Protein AF-A0A968BLX6-F1 (afdb_monomer_lite)

Radius of gyration: 15.63 Å; chains: 1; bounding box: 38×36×38 Å

Structure (mmCIF, N/CA/C/O backbone):
data_AF-A0A968BLX6-F1
#
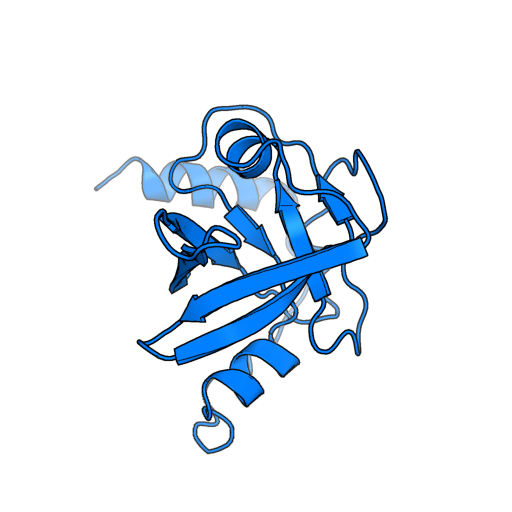_entry.id   AF-A0A968BLX6-F1
#
loop_
_atom_site.group_PDB
_atom_site.id
_atom_site.type_symbol
_atom_site.label_atom_id
_atom_site.label_alt_id
_atom_site.label_comp_id
_atom_site.label_asym_id
_atom_site.label_entity_id
_atom_site.label_seq_id
_atom_site.pdbx_PDB_ins_code
_atom_site.Cartn_x
_atom_site.Cartn_y
_atom_site.Cartn_z
_atom_site.occupancy
_atom_site.B_iso_or_equiv
_atom_site.auth_seq_id
_atom_site.auth_comp_id
_atom_site.auth_asym_id
_atom_site.auth_atom_id
_atom_site.pdbx_PDB_model_num
ATOM 1 N N . MET A 1 1 ? 1.598 4.675 -12.336 1.00 53.00 1 MET A N 1
ATOM 2 C CA . MET A 1 1 ? 1.407 5.016 -10.915 1.00 53.00 1 MET A CA 1
ATOM 3 C C . MET A 1 1 ? -0.050 5.382 -10.766 1.00 53.00 1 MET A C 1
ATOM 5 O O . MET A 1 1 ? -0.490 6.276 -11.479 1.00 53.00 1 MET A O 1
ATOM 9 N N . SER A 1 2 ? -0.779 4.655 -9.927 1.00 63.75 2 SER A N 1
ATOM 10 C CA . SER A 1 2 ? -2.177 4.963 -9.615 1.00 63.75 2 SER A CA 1
ATOM 11 C C . SER A 1 2 ? -2.251 5.436 -8.170 1.00 63.75 2 SER A C 1
ATOM 13 O O . SER A 1 2 ? -1.518 4.924 -7.322 1.00 63.75 2 SER A O 1
ATOM 15 N N . VAL A 1 3 ? -3.091 6.430 -7.907 1.00 74.31 3 VAL A N 1
ATOM 16 C CA . VAL A 1 3 ? -3.343 6.935 -6.556 1.00 74.31 3 VAL A CA 1
ATOM 17 C C . VAL A 1 3 ? -4.516 6.156 -5.969 1.00 74.31 3 VAL A C 1
ATOM 19 O O . VAL A 1 3 ? -5.488 5.893 -6.674 1.00 74.31 3 VAL A O 1
ATOM 22 N N . ALA A 1 4 ? -4.403 5.762 -4.707 1.00 83.25 4 ALA A N 1
ATOM 23 C CA . ALA A 1 4 ? -5.430 5.031 -3.976 1.00 83.25 4 ALA A CA 1
ATOM 24 C C . ALA A 1 4 ? -5.494 5.508 -2.525 1.00 83.25 4 ALA A C 1
ATOM 26 O O . ALA A 1 4 ? -4.623 6.252 -2.074 1.00 83.25 4 ALA A O 1
ATOM 27 N N . GLU A 1 5 ? -6.507 5.063 -1.791 1.00 88.31 5 GLU A N 1
ATOM 28 C CA . GLU A 1 5 ? -6.700 5.429 -0.389 1.00 88.31 5 GLU A CA 1
ATOM 29 C C . GLU A 1 5 ? -6.742 4.181 0.486 1.00 88.31 5 GLU A C 1
ATOM 31 O O . GLU A 1 5 ? -7.531 3.271 0.248 1.00 88.31 5 GLU A O 1
ATOM 36 N N . VAL A 1 6 ? -5.881 4.135 1.500 1.00 87.12 6 VAL A N 1
ATOM 37 C CA . VAL A 1 6 ? -5.892 3.108 2.544 1.00 87.12 6 VAL A CA 1
ATOM 38 C C . VAL A 1 6 ? -6.835 3.567 3.651 1.00 87.12 6 VAL A C 1
ATOM 40 O O . VAL A 1 6 ? -6.555 4.566 4.315 1.00 87.12 6 VAL A O 1
ATOM 43 N N . LEU A 1 7 ? -7.939 2.850 3.848 1.00 88.62 7 LEU A N 1
ATOM 44 C CA . LEU A 1 7 ? -8.970 3.196 4.831 1.00 88.62 7 LEU A CA 1
ATOM 45 C C . LEU A 1 7 ? -8.607 2.665 6.224 1.00 88.62 7 LEU A C 1
ATOM 47 O O . LEU A 1 7 ? -8.007 1.591 6.341 1.00 88.62 7 LEU A O 1
ATOM 51 N N . SER A 1 8 ? -8.956 3.401 7.283 1.00 88.12 8 SER A N 1
ATOM 52 C CA . SER A 1 8 ? -8.963 2.862 8.651 1.00 88.12 8 SER A CA 1
ATOM 53 C C . SER A 1 8 ? -10.040 1.793 8.824 1.00 88.12 8 SER A C 1
ATOM 55 O O . SER A 1 8 ? -10.986 1.725 8.040 1.00 88.12 8 SER A O 1
ATOM 57 N N . ASP A 1 9 ? -9.912 0.965 9.860 1.00 83.44 9 ASP A N 1
ATOM 58 C CA . ASP A 1 9 ? -10.837 -0.147 10.128 1.00 83.44 9 ASP A CA 1
ATOM 59 C C . ASP A 1 9 ? -12.290 0.324 10.297 1.00 83.44 9 ASP A C 1
ATOM 61 O O . ASP A 1 9 ? -13.228 -0.320 9.831 1.00 83.44 9 ASP A O 1
ATOM 65 N N . ASP A 1 10 ? -12.474 1.487 10.924 1.00 85.56 10 ASP A N 1
ATOM 66 C CA . ASP A 1 10 ? -13.765 2.160 11.101 1.00 85.56 10 ASP A CA 1
ATOM 67 C C . ASP A 1 10 ? -14.181 3.023 9.894 1.00 85.56 10 ASP A C 1
ATOM 69 O O . ASP A 1 10 ? -15.254 3.628 9.905 1.00 85.56 10 ASP A O 1
ATOM 73 N N . LYS A 1 11 ? -13.327 3.100 8.865 1.00 84.62 11 LYS A N 1
ATOM 74 C CA . LYS A 1 11 ? -13.467 3.929 7.660 1.00 84.62 11 LYS A CA 1
ATOM 75 C C . LYS A 1 11 ? -13.664 5.426 7.930 1.00 84.62 11 LYS A C 1
ATOM 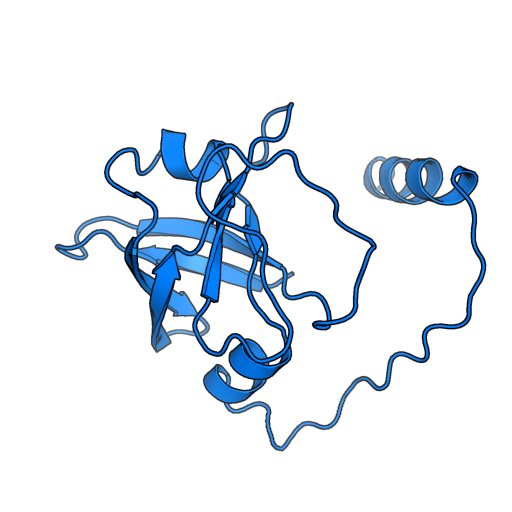77 O O . LYS A 1 11 ? -14.115 6.152 7.046 1.00 84.62 11 LYS A O 1
ATOM 82 N N . SER A 1 12 ? -13.331 5.905 9.129 1.00 87.00 12 SER A N 1
ATOM 83 C CA . SER A 1 12 ? -13.437 7.326 9.478 1.00 87.00 12 SER A CA 1
ATOM 84 C C . SER A 1 12 ? -12.281 8.157 8.916 1.00 87.00 12 SER A C 1
ATOM 86 O O . SER A 1 12 ? -12.410 9.373 8.760 1.00 87.00 12 SER A O 1
ATOM 88 N N . THR A 1 13 ? -11.162 7.506 8.585 1.00 87.50 13 THR A N 1
ATOM 89 C CA . THR A 1 13 ? -9.962 8.143 8.040 1.00 87.50 13 THR A CA 1
ATOM 90 C C . THR A 1 13 ? -9.411 7.377 6.839 1.00 87.50 13 THR A C 1
ATOM 92 O O . THR A 1 13 ? -9.641 6.178 6.670 1.00 87.50 13 THR A O 1
ATOM 95 N N . ALA A 1 14 ? -8.671 8.092 5.992 1.00 89.06 14 ALA A N 1
ATOM 96 C CA . ALA A 1 14 ? -8.040 7.548 4.802 1.00 89.06 14 ALA A CA 1
ATOM 97 C C . ALA A 1 14 ? -6.644 8.152 4.614 1.00 89.06 14 ALA A C 1
ATOM 99 O O . ALA A 1 14 ? -6.447 9.353 4.803 1.00 89.06 14 ALA A O 1
ATOM 100 N N . VAL A 1 15 ? -5.681 7.321 4.213 1.00 90.56 15 VAL A N 1
ATOM 101 C CA . VAL A 1 15 ? -4.332 7.757 3.835 1.00 90.56 15 VAL A CA 1
ATOM 102 C C . VAL A 1 15 ? -4.154 7.560 2.340 1.00 90.56 15 VAL A C 1
ATOM 104 O O . VAL A 1 15 ? -4.252 6.441 1.835 1.00 90.56 15 VAL A O 1
ATOM 107 N N . GLN A 1 16 ? -3.863 8.645 1.627 1.00 90.38 16 GLN A N 1
ATOM 108 C CA . GLN A 1 16 ? -3.544 8.574 0.208 1.00 90.38 16 GLN A CA 1
ATOM 109 C C . GLN A 1 16 ? -2.202 7.860 0.004 1.00 90.38 16 GLN A C 1
ATOM 111 O O . GLN A 1 16 ? -1.204 8.204 0.635 1.00 90.38 16 GLN A O 1
ATOM 116 N N . VAL A 1 17 ? -2.168 6.894 -0.909 1.00 86.44 17 VAL A N 1
ATOM 117 C CA . VAL A 1 17 ? -0.984 6.107 -1.263 1.00 86.44 17 VAL A CA 1
ATOM 118 C C . VAL A 1 17 ? -0.797 6.040 -2.776 1.00 86.44 17 VAL A C 1
ATOM 120 O O . VAL A 1 17 ? -1.751 6.123 -3.552 1.00 86.44 17 VAL A O 1
ATOM 123 N N . ALA A 1 18 ? 0.446 5.850 -3.209 1.00 85.94 18 ALA A N 1
ATOM 124 C CA . ALA A 1 18 ? 0.771 5.495 -4.584 1.00 85.94 18 ALA A CA 1
ATOM 125 C C . ALA A 1 18 ? 0.938 3.974 -4.708 1.00 85.94 18 ALA A C 1
ATOM 127 O O . ALA A 1 18 ? 1.809 3.384 -4.064 1.00 85.94 18 ALA A O 1
ATOM 128 N N . ILE A 1 19 ? 0.138 3.344 -5.571 1.00 83.81 19 ILE A N 1
ATOM 129 C CA . ILE A 1 19 ? 0.242 1.911 -5.862 1.00 83.81 19 ILE A CA 1
ATOM 130 C C . ILE A 1 19 ? 1.233 1.684 -7.002 1.00 83.81 19 ILE A C 1
ATOM 132 O O . ILE A 1 19 ? 1.092 2.224 -8.110 1.00 83.81 19 ILE A O 1
ATOM 136 N N . TYR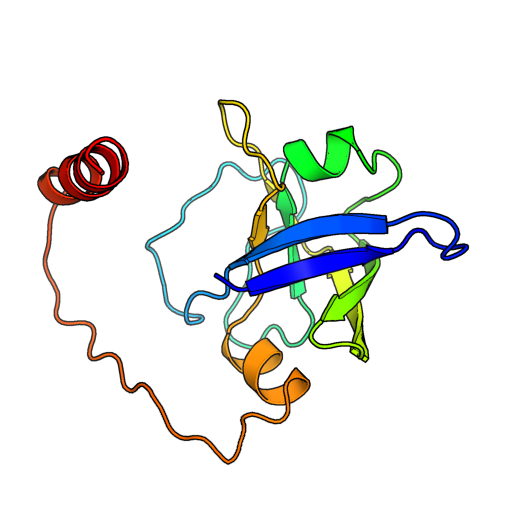 A 1 20 ? 2.212 0.825 -6.729 1.00 83.38 20 TYR A N 1
ATOM 137 C CA . TYR A 1 20 ? 3.149 0.294 -7.706 1.00 83.38 20 TYR A CA 1
ATOM 138 C C . TYR A 1 20 ? 2.939 -1.206 -7.861 1.00 83.38 20 TYR A C 1
ATOM 140 O O . TYR A 1 20 ? 3.030 -1.969 -6.905 1.00 83.38 20 TYR A O 1
ATOM 148 N N . ALA A 1 21 ? 2.689 -1.629 -9.094 1.00 81.06 21 ALA A N 1
ATOM 149 C CA . ALA A 1 21 ? 2.442 -3.021 -9.411 1.00 81.06 21 ALA 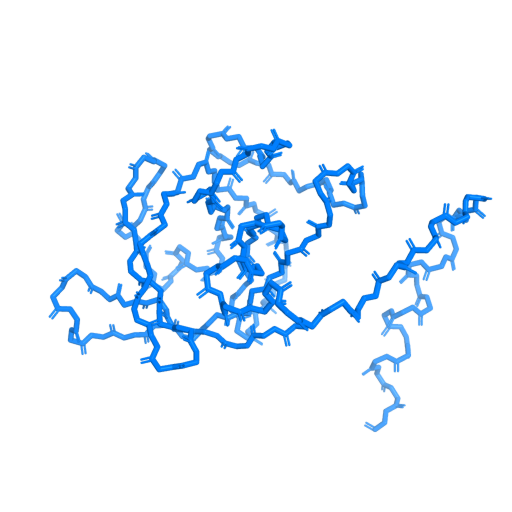A CA 1
ATOM 150 C C . ALA A 1 21 ? 3.413 -3.464 -10.511 1.00 81.06 21 ALA A C 1
ATOM 152 O O . ALA A 1 21 ? 3.094 -3.348 -11.696 1.00 81.06 21 ALA A O 1
ATOM 153 N N . PRO A 1 22 ? 4.657 -3.831 -10.156 1.00 72.31 22 PRO A N 1
ATOM 154 C CA . PRO A 1 22 ? 5.579 -4.387 -11.131 1.00 72.31 22 PRO A CA 1
ATOM 155 C C . PRO A 1 22 ? 5.093 -5.779 -11.579 1.00 72.31 22 PRO A C 1
ATOM 157 O O . PRO A 1 22 ? 4.409 -6.458 -10.810 1.00 72.31 22 PRO A O 1
ATOM 160 N N . PRO A 1 23 ? 5.469 -6.235 -12.788 1.00 67.62 23 PRO A N 1
ATOM 161 C CA . PRO A 1 23 ? 5.280 -7.630 -13.177 1.00 67.62 23 PRO A CA 1
ATOM 162 C C . PRO A 1 23 ? 5.933 -8.563 -12.154 1.00 67.62 23 PRO A C 1
ATOM 164 O O . PRO A 1 23 ? 7.005 -8.235 -11.632 1.00 67.62 23 PRO A O 1
ATOM 167 N N . ALA A 1 24 ? 5.328 -9.723 -11.901 1.00 59.38 24 ALA A N 1
ATOM 168 C CA . ALA A 1 24 ? 5.769 -10.659 -10.865 1.00 59.38 24 ALA A CA 1
ATOM 169 C C . ALA A 1 24 ? 7.253 -11.081 -10.939 1.00 59.38 24 ALA A C 1
ATOM 171 O O . ALA A 1 24 ? 7.861 -11.388 -9.914 1.00 59.38 24 ALA A O 1
ATOM 172 N N . GLU A 1 25 ? 7.853 -11.073 -12.131 1.00 58.97 25 GLU A N 1
ATOM 173 C CA . GLU A 1 25 ? 9.256 -11.458 -12.359 1.00 58.97 25 GLU A CA 1
ATOM 174 C C . GLU A 1 25 ? 10.244 -10.279 -12.308 1.00 58.97 25 GLU A C 1
ATOM 176 O O . GLU A 1 25 ? 11.445 -10.431 -12.547 1.00 58.97 25 GLU A O 1
ATOM 181 N N . SER A 1 26 ? 9.763 -9.074 -11.999 1.00 56.84 26 SER A N 1
ATOM 182 C CA . SER A 1 26 ? 10.601 -7.882 -11.940 1.00 56.84 26 SER A CA 1
ATOM 183 C C . SER A 1 26 ? 11.585 -7.947 -10.769 1.00 56.84 26 SER A C 1
ATOM 185 O O . SER A 1 26 ? 11.212 -7.852 -9.601 1.00 56.84 26 SER A O 1
ATOM 187 N N . THR A 1 27 ? 12.877 -8.020 -11.084 1.00 54.84 27 THR A N 1
ATOM 188 C CA . THR A 1 27 ? 13.977 -7.935 -10.105 1.00 54.84 27 THR A CA 1
ATOM 189 C C . THR A 1 27 ? 14.439 -6.497 -9.839 1.00 54.84 27 THR A C 1
ATOM 191 O O . THR A 1 27 ? 15.414 -6.282 -9.115 1.00 54.84 27 THR A O 1
ATOM 194 N N . LEU A 1 28 ? 13.747 -5.506 -10.417 1.00 54.59 28 LEU A N 1
ATOM 195 C CA . LEU A 1 28 ? 14.133 -4.089 -10.408 1.00 54.59 28 LEU A CA 1
ATOM 196 C C . LEU A 1 28 ? 14.049 -3.432 -9.023 1.00 54.59 28 LEU A C 1
ATOM 198 O O . LEU A 1 28 ? 14.683 -2.402 -8.808 1.00 54.59 28 LEU A O 1
ATOM 202 N N . ILE A 1 29 ? 13.291 -4.009 -8.086 1.00 65.00 29 ILE A N 1
ATOM 203 C CA . ILE A 1 29 ? 13.094 -3.457 -6.744 1.00 65.00 29 ILE A CA 1
ATOM 204 C C . ILE A 1 29 ? 13.595 -4.481 -5.726 1.00 65.00 29 ILE A C 1
ATOM 206 O O . ILE A 1 29 ? 13.029 -5.562 -5.583 1.00 65.00 29 ILE A O 1
ATOM 210 N N . LYS A 1 30 ? 14.670 -4.131 -5.014 1.00 67.94 30 LYS A N 1
ATOM 211 C CA . LYS A 1 30 ? 15.217 -4.904 -3.889 1.00 67.94 30 LYS A CA 1
ATOM 212 C C . LYS A 1 30 ? 15.174 -4.040 -2.632 1.00 67.94 30 LYS A C 1
ATOM 214 O O . LYS A 1 30 ? 16.176 -3.405 -2.304 1.00 67.94 30 LYS A O 1
ATOM 219 N N . PRO A 1 31 ? 14.021 -3.937 -1.963 1.00 75.44 31 PRO A N 1
ATOM 220 C CA . PRO A 1 31 ? 13.917 -3.085 -0.800 1.00 75.44 31 PRO A CA 1
ATOM 221 C C . PRO A 1 31 ? 14.433 -3.814 0.440 1.00 75.44 31 PRO A C 1
ATOM 223 O O . PRO A 1 31 ? 14.401 -5.043 0.534 1.00 75.44 31 PRO A O 1
ATOM 226 N N . THR A 1 32 ? 14.887 -3.043 1.422 1.00 87.06 32 THR A N 1
ATOM 227 C CA . THR A 1 32 ? 15.245 -3.587 2.731 1.00 87.06 32 THR A CA 1
ATOM 228 C C . THR A 1 32 ? 13.964 -3.930 3.481 1.00 87.06 32 THR A C 1
ATOM 230 O O . THR A 1 32 ? 13.265 -3.038 3.964 1.00 87.06 32 THR A O 1
ATOM 233 N N . MET A 1 33 ? 13.644 -5.220 3.567 1.00 91.56 33 MET A N 1
ATOM 234 C CA . MET A 1 33 ? 12.488 -5.703 4.322 1.00 91.56 33 MET A CA 1
ATOM 235 C C . MET A 1 33 ? 12.749 -5.587 5.826 1.00 91.56 33 MET A C 1
ATOM 237 O O . MET A 1 33 ? 13.796 -6.006 6.313 1.00 91.56 33 MET A O 1
ATOM 241 N N . THR A 1 34 ? 11.788 -5.039 6.562 1.00 93.12 34 THR A N 1
ATOM 242 C CA . THR A 1 34 ? 11.807 -4.965 8.030 1.00 93.12 34 THR A CA 1
ATOM 243 C C . THR A 1 34 ? 10.911 -6.013 8.676 1.00 93.12 34 THR A C 1
ATOM 245 O O . THR A 1 34 ? 11.141 -6.370 9.826 1.00 93.12 34 THR A O 1
ATOM 248 N N . ALA A 1 35 ? 9.907 -6.517 7.953 1.00 93.75 35 ALA A N 1
ATOM 249 C CA . ALA A 1 35 ? 9.049 -7.610 8.399 1.00 93.75 35 ALA A CA 1
ATOM 250 C C . ALA A 1 35 ? 8.460 -8.378 7.207 1.00 93.75 35 ALA A C 1
ATOM 252 O O . ALA A 1 35 ? 8.282 -7.821 6.121 1.00 93.75 35 ALA A O 1
ATOM 253 N N . GLY A 1 36 ? 8.110 -9.646 7.430 1.00 94.19 36 GLY A N 1
ATOM 254 C CA . GLY A 1 36 ? 7.439 -10.484 6.436 1.00 94.19 36 GLY A CA 1
ATOM 255 C C . GLY A 1 36 ? 8.318 -10.793 5.225 1.00 94.19 36 GLY A C 1
ATOM 256 O O . GLY A 1 36 ? 9.487 -11.155 5.364 1.00 94.19 36 GLY A O 1
ATOM 257 N N . ARG A 1 37 ? 7.741 -10.693 4.026 1.00 92.38 37 ARG A N 1
ATOM 258 C CA . ARG A 1 37 ? 8.398 -11.056 2.764 1.00 92.38 37 ARG A CA 1
ATOM 259 C C . ARG A 1 37 ? 8.043 -10.103 1.629 1.00 92.38 37 ARG A C 1
ATOM 261 O O . ARG A 1 37 ? 7.032 -9.411 1.677 1.00 92.38 37 ARG A O 1
ATOM 268 N N . TRP A 1 38 ? 8.860 -10.119 0.580 1.00 89.62 38 TRP A N 1
ATOM 269 C CA . TRP A 1 38 ? 8.497 -9.491 -0.688 1.00 89.62 38 TRP A CA 1
ATOM 270 C C . TRP A 1 38 ? 7.356 -10.251 -1.386 1.00 89.62 38 TRP A C 1
ATOM 272 O O . TRP A 1 38 ? 7.049 -11.404 -1.044 1.00 89.62 38 TRP A O 1
ATOM 282 N N . LEU A 1 39 ? 6.747 -9.592 -2.371 1.00 85.00 39 LEU A N 1
ATOM 283 C CA . LEU A 1 39 ? 5.749 -10.179 -3.260 1.00 85.00 39 LEU A CA 1
ATOM 284 C C . LEU A 1 39 ? 6.357 -11.336 -4.057 1.00 85.00 39 LEU A C 1
ATOM 286 O O . LEU A 1 39 ? 7.536 -11.308 -4.422 1.00 85.00 39 LEU A O 1
ATOM 290 N N . ARG A 1 40 ? 5.544 -12.357 -4.314 1.00 85.25 40 ARG A N 1
ATOM 291 C CA . ARG A 1 40 ? 5.904 -13.518 -5.128 1.00 85.25 40 ARG A CA 1
ATOM 292 C C . ARG A 1 40 ? 4.990 -13.608 -6.350 1.00 85.25 40 ARG A C 1
ATOM 294 O O . ARG A 1 40 ? 3.831 -13.195 -6.264 1.00 85.25 40 ARG A O 1
ATOM 301 N N . PRO A 1 41 ? 5.467 -14.206 -7.455 1.00 77.50 41 PRO A N 1
ATOM 302 C CA . PRO A 1 41 ? 4.585 -14.599 -8.544 1.00 77.50 41 PRO A CA 1
ATOM 303 C C . PRO A 1 41 ? 3.418 -15.442 -8.030 1.00 77.50 41 PRO A C 1
ATOM 305 O O . PRO A 1 41 ? 3.618 -16.364 -7.239 1.00 77.50 41 PRO A O 1
ATOM 308 N N . GLY A 1 42 ? 2.204 -15.101 -8.463 1.00 76.38 42 GLY A N 1
ATOM 309 C CA . GLY A 1 42 ? 0.974 -15.773 -8.041 1.00 76.38 42 GLY A CA 1
ATOM 310 C C . GLY A 1 42 ? 0.380 -15.295 -6.713 1.00 76.38 42 GLY A C 1
ATOM 311 O O . GLY A 1 42 ? -0.691 -15.775 -6.354 1.00 76.38 42 GLY A O 1
ATOM 312 N N . ASP A 1 43 ? 1.003 -14.347 -5.998 1.00 81.38 43 ASP A N 1
ATOM 313 C CA . ASP A 1 43 ? 0.292 -13.632 -4.931 1.00 81.38 43 ASP A CA 1
ATOM 314 C C . ASP A 1 43 ? -0.903 -12.895 -5.545 1.00 81.38 43 ASP A C 1
ATOM 316 O O . ASP A 1 43 ? -0.726 -12.032 -6.407 1.00 81.38 43 ASP A O 1
ATOM 320 N N . GLU A 1 44 ? -2.108 -13.241 -5.095 1.00 79.56 44 GLU A N 1
ATOM 321 C CA . GLU A 1 44 ? -3.335 -12.593 -5.545 1.00 79.56 44 GLU A CA 1
ATOM 322 C C . GLU A 1 44 ? -3.497 -11.265 -4.787 1.00 79.56 44 GLU A C 1
ATOM 324 O O . GLU A 1 44 ? -3.115 -10.226 -5.300 1.00 79.56 44 GLU A O 1
ATOM 329 N N . ASN A 1 45 ? -3.873 -11.250 -3.512 1.00 85.56 45 ASN A N 1
ATOM 330 C CA .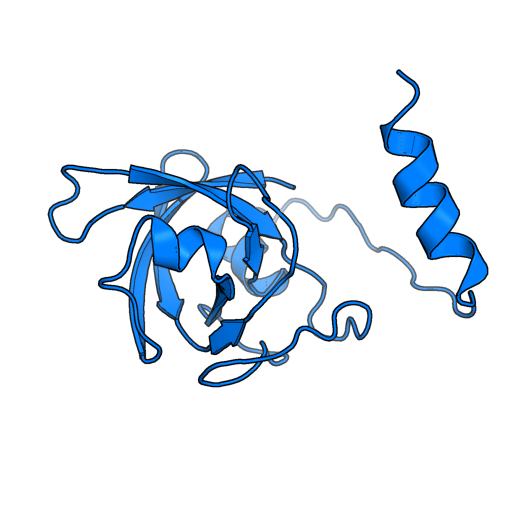 ASN A 1 45 ? -4.114 -9.999 -2.772 1.00 85.56 45 ASN A CA 1
ATOM 331 C C . ASN A 1 45 ? -2.950 -9.539 -1.872 1.00 85.56 45 ASN A C 1
ATOM 333 O O . ASN A 1 45 ? -3.171 -8.916 -0.830 1.00 85.56 45 ASN A O 1
ATOM 337 N N . GLY A 1 46 ? -1.707 -9.852 -2.239 1.00 90.75 46 GLY A N 1
ATOM 338 C CA . GLY A 1 46 ? -0.529 -9.457 -1.464 1.00 90.75 46 GLY A CA 1
ATOM 339 C C . GLY A 1 46 ? -0.239 -7.954 -1.540 1.00 90.75 46 GLY A C 1
ATOM 340 O O . GLY A 1 46 ? -0.182 -7.375 -2.626 1.00 90.75 46 GLY A O 1
ATOM 341 N N . LEU A 1 47 ? 0.004 -7.336 -0.384 1.00 93.00 47 LEU A N 1
ATOM 342 C CA . LEU A 1 47 ? 0.415 -5.940 -0.246 1.00 93.00 47 LEU A CA 1
ATOM 343 C C . LEU A 1 47 ? 1.717 -5.845 0.548 1.00 93.00 47 LEU A C 1
ATOM 345 O O . LEU A 1 47 ? 1.846 -6.403 1.639 1.00 93.00 47 LEU A O 1
ATOM 349 N N . VAL A 1 48 ? 2.683 -5.107 0.014 1.00 93.88 48 VAL A N 1
ATOM 350 C CA . VAL A 1 48 ? 3.902 -4.741 0.734 1.00 93.88 48 VAL A CA 1
ATOM 351 C C . VAL A 1 48 ? 3.895 -3.239 0.985 1.00 93.88 48 VAL A C 1
ATOM 353 O O . VAL A 1 48 ? 3.800 -2.446 0.047 1.00 93.88 48 VAL A O 1
ATOM 356 N N . ILE A 1 49 ? 3.993 -2.851 2.255 1.00 94.88 49 ILE A N 1
ATOM 357 C CA . ILE A 1 49 ? 3.845 -1.459 2.702 1.00 94.88 49 ILE A CA 1
ATOM 358 C C . ILE A 1 49 ? 5.165 -0.876 3.205 1.00 94.88 49 ILE A C 1
ATOM 360 O O . ILE A 1 49 ? 6.026 -1.593 3.712 1.00 94.88 49 ILE A O 1
ATOM 364 N N . GLY A 1 50 ? 5.349 0.432 3.036 1.00 92.62 50 GLY A N 1
ATOM 365 C CA . GLY A 1 50 ? 6.571 1.129 3.436 1.00 92.62 50 GLY A CA 1
ATOM 366 C C . GLY A 1 50 ? 6.489 1.766 4.819 1.00 92.62 50 GLY A C 1
ATOM 367 O O . GLY A 1 50 ? 5.408 2.091 5.311 1.00 92.62 50 GLY A O 1
ATOM 368 N N . ASN A 1 51 ? 7.651 2.056 5.406 1.00 92.38 51 ASN A N 1
ATOM 369 C CA . ASN A 1 51 ? 7.769 2.805 6.660 1.00 92.38 51 ASN A CA 1
ATOM 370 C C . ASN A 1 51 ? 7.070 4.180 6.636 1.00 92.38 51 ASN A C 1
ATOM 372 O O . ASN A 1 51 ? 6.698 4.683 7.692 1.00 92.38 51 ASN A O 1
ATOM 376 N N . HIS A 1 52 ? 6.882 4.792 5.462 1.00 93.12 52 HIS A N 1
ATOM 377 C CA . HIS A 1 52 ? 6.118 6.037 5.320 1.00 93.12 52 HIS A CA 1
ATOM 378 C C . HIS A 1 52 ? 4.622 5.841 5.566 1.00 93.12 52 HIS A C 1
ATOM 380 O O . HIS A 1 52 ? 4.016 6.704 6.184 1.00 93.12 52 HIS A O 1
ATOM 386 N N . LEU A 1 53 ? 4.043 4.706 5.155 1.00 93.81 53 LEU A N 1
ATOM 387 C CA . LEU A 1 53 ? 2.651 4.386 5.480 1.00 93.81 53 LEU A CA 1
ATOM 388 C C . LEU A 1 53 ? 2.520 4.012 6.957 1.00 93.81 53 LEU A C 1
ATOM 390 O O . LEU A 1 53 ? 1.613 4.496 7.612 1.00 93.81 53 LEU A O 1
ATOM 394 N N . ILE A 1 54 ? 3.464 3.237 7.502 1.00 95.44 54 ILE A N 1
ATOM 395 C CA . ILE A 1 54 ? 3.481 2.880 8.934 1.00 95.44 54 ILE A CA 1
ATOM 396 C C . ILE A 1 54 ? 3.536 4.116 9.841 1.00 95.44 54 ILE A C 1
ATOM 398 O O . ILE A 1 54 ? 3.005 4.099 10.944 1.00 95.44 54 ILE A O 1
ATOM 402 N N . LYS A 1 55 ? 4.158 5.211 9.391 1.00 93.50 55 LYS A N 1
ATOM 403 C CA . LYS A 1 55 ? 4.173 6.466 10.150 1.00 93.50 55 LYS A CA 1
ATOM 404 C C . LYS A 1 55 ? 2.767 7.060 10.327 1.00 93.50 55 LYS A C 1
ATOM 406 O O . LYS A 1 55 ? 2.488 7.615 11.383 1.00 93.50 55 LYS A O 1
ATOM 411 N N . GLU A 1 56 ? 1.917 6.939 9.309 1.00 93.19 56 GLU A N 1
ATOM 412 C CA . GLU A 1 56 ? 0.535 7.443 9.307 1.00 93.19 56 GLU A CA 1
ATOM 413 C C . GLU A 1 56 ? -0.461 6.402 9.854 1.00 93.19 56 GLU A C 1
ATOM 415 O O . GLU A 1 56 ? -1.466 6.751 10.465 1.00 93.19 56 GLU A O 1
ATOM 420 N N . ARG A 1 57 ? -0.165 5.113 9.652 1.00 92.62 57 ARG A N 1
ATOM 421 C CA . ARG A 1 57 ? -0.945 3.944 10.075 1.00 92.62 57 ARG A CA 1
ATOM 422 C C . ARG A 1 57 ? -0.076 2.980 10.897 1.00 92.62 57 ARG A C 1
ATOM 424 O O . ARG A 1 57 ? 0.316 1.922 10.394 1.00 92.62 57 ARG A O 1
ATOM 431 N N . PRO A 1 58 ? 0.288 3.354 12.140 1.00 94.62 58 PRO A N 1
ATOM 432 C CA . PRO A 1 58 ? 1.161 2.549 13.002 1.00 94.62 58 PRO A CA 1
ATOM 433 C C . PRO A 1 58 ? 0.490 1.274 13.526 1.00 94.62 58 PRO A C 1
ATOM 435 O O . PRO A 1 58 ? 1.159 0.422 14.102 1.00 94.62 58 PRO A O 1
ATOM 438 N N . ASP A 1 59 ? -0.822 1.165 13.342 1.00 92.81 59 ASP A N 1
ATOM 439 C CA . ASP A 1 59 ? -1.649 0.003 13.643 1.00 92.81 59 ASP A CA 1
ATOM 440 C C . ASP A 1 59 ? -1.402 -1.181 12.692 1.00 92.81 59 ASP A C 1
ATOM 442 O O . ASP A 1 59 ? -1.614 -2.322 13.094 1.00 92.81 59 ASP A O 1
ATOM 446 N N . LEU A 1 60 ? -0.903 -0.931 11.474 1.00 94.31 60 LEU A N 1
ATOM 447 C CA . LEU A 1 60 ? -0.718 -1.968 10.458 1.00 94.31 60 LEU A CA 1
ATOM 448 C C . LEU A 1 60 ? 0.492 -2.870 10.733 1.00 94.31 60 LEU A C 1
ATOM 450 O O . LEU A 1 60 ? 1.626 -2.407 10.892 1.00 94.31 60 LEU A O 1
ATOM 454 N N . GLN A 1 61 ? 0.275 -4.180 10.648 1.00 96.25 61 GLN A N 1
ATOM 455 C CA . GLN A 1 61 ? 1.307 -5.210 10.754 1.00 96.25 61 GLN A CA 1
ATOM 456 C C . GLN A 1 61 ? 1.189 -6.274 9.655 1.00 96.25 61 GLN A C 1
ATOM 458 O O . GLN A 1 61 ? 0.217 -6.367 8.909 1.00 96.25 61 GLN A O 1
ATOM 463 N N . VAL A 1 62 ? 2.228 -7.103 9.529 1.00 96.19 62 VAL A N 1
ATOM 464 C CA . VAL A 1 62 ? 2.198 -8.247 8.609 1.00 96.19 62 VAL A CA 1
ATOM 465 C C . VAL A 1 62 ? 1.135 -9.240 9.068 1.00 96.19 62 VAL A C 1
ATOM 467 O O . VAL A 1 62 ? 1.162 -9.697 10.206 1.00 96.19 62 VAL A O 1
ATOM 470 N N . GLY A 1 63 ? 0.265 -9.641 8.146 1.00 93.75 63 GLY A N 1
ATOM 471 C CA . GLY A 1 63 ? -0.859 -10.534 8.405 1.00 93.75 63 GLY A CA 1
ATOM 472 C C . GLY A 1 63 ? -2.211 -9.832 8.373 1.00 93.75 63 GLY A C 1
ATOM 473 O O . GLY A 1 63 ? -3.197 -10.525 8.123 1.00 93.75 63 GLY A O 1
ATOM 474 N N . ASP A 1 64 ? -2.232 -8.510 8.539 1.00 93.50 64 ASP A N 1
ATOM 475 C CA . ASP A 1 64 ? -3.460 -7.720 8.548 1.00 93.50 64 ASP A CA 1
ATOM 476 C C . ASP A 1 64 ? -4.127 -7.670 7.182 1.00 93.50 64 ASP A C 1
ATOM 478 O O . ASP A 1 64 ? -3.475 -7.751 6.132 1.00 93.50 64 ASP A O 1
ATOM 482 N N . GLU A 1 65 ? -5.439 -7.478 7.222 1.00 92.31 65 GLU A N 1
ATOM 483 C CA . GLU A 1 65 ? -6.234 -7.112 6.064 1.00 92.31 65 GLU A CA 1
ATOM 484 C C . GLU A 1 65 ? -6.469 -5.605 6.055 1.00 92.31 65 GLU A C 1
ATOM 486 O O . GLU A 1 65 ? -6.783 -4.999 7.073 1.00 92.31 65 GLU A O 1
ATOM 491 N N . VAL A 1 66 ? -6.310 -4.999 4.885 1.00 90.44 66 VAL A N 1
ATOM 492 C CA . VAL A 1 66 ? -6.427 -3.561 4.681 1.00 90.44 66 VAL A CA 1
ATOM 493 C C . VAL A 1 66 ? -7.381 -3.315 3.531 1.00 90.44 66 VAL A C 1
ATOM 495 O O . VAL A 1 66 ? -7.244 -3.908 2.457 1.00 90.44 66 VAL A O 1
ATOM 498 N N . VAL A 1 67 ? -8.334 -2.413 3.744 1.00 88.88 67 VAL A N 1
ATOM 499 C CA . VAL A 1 67 ? -9.228 -1.959 2.683 1.00 88.88 67 VAL A CA 1
ATOM 500 C C . VAL A 1 67 ? -8.563 -0.807 1.941 1.00 88.88 67 VAL A C 1
ATOM 502 O O . VAL A 1 67 ? -8.228 0.224 2.525 1.00 88.88 67 VAL A O 1
ATOM 505 N N . ILE A 1 68 ? -8.376 -0.993 0.638 1.00 87.88 68 ILE A N 1
ATOM 506 C CA . ILE A 1 68 ? -7.877 0.030 -0.273 1.00 87.88 68 ILE A CA 1
ATOM 507 C C . ILE A 1 68 ? -8.998 0.419 -1.229 1.00 87.88 68 ILE A C 1
ATOM 509 O O . ILE A 1 68 ? -9.567 -0.435 -1.915 1.00 87.88 68 ILE A O 1
ATOM 513 N N . GLN A 1 69 ? -9.286 1.712 -1.301 1.00 82.75 69 GLN A N 1
ATOM 514 C CA . GLN A 1 69 ? -10.181 2.278 -2.294 1.00 82.75 69 GLN A CA 1
ATOM 515 C C . GLN A 1 69 ? -9.399 2.631 -3.565 1.00 82.75 69 GLN A C 1
ATOM 517 O O . GLN A 1 69 ? -8.483 3.456 -3.543 1.00 82.75 69 GLN A O 1
ATOM 522 N N . ILE A 1 70 ? -9.768 1.997 -4.679 1.00 81.31 70 ILE A N 1
ATOM 523 C CA . ILE A 1 70 ? -9.175 2.180 -6.011 1.00 81.31 70 ILE A CA 1
ATOM 524 C C . ILE A 1 70 ? -10.323 2.418 -6.993 1.00 81.31 70 ILE A C 1
ATOM 526 O O . ILE A 1 70 ? -11.236 1.601 -7.062 1.00 81.31 70 ILE A O 1
ATOM 530 N N . ASP A 1 71 ? -10.301 3.515 -7.754 1.00 78.88 71 ASP A N 1
ATOM 531 C CA . ASP A 1 71 ? -11.340 3.839 -8.751 1.00 78.88 71 ASP A CA 1
ATOM 532 C C . ASP A 1 71 ? -12.783 3.744 -8.184 1.00 78.88 71 ASP A C 1
ATOM 534 O O . ASP A 1 71 ? -13.679 3.166 -8.802 1.00 78.88 71 ASP A O 1
ATOM 538 N N . ASN A 1 72 ? -13.005 4.288 -6.977 1.00 76.00 72 ASN A N 1
ATOM 539 C CA . ASN A 1 72 ? -14.266 4.230 -6.212 1.00 76.00 72 ASN A CA 1
ATOM 540 C C . ASN A 1 72 ? -14.746 2.811 -5.846 1.00 76.00 72 ASN A C 1
ATOM 542 O O . ASN A 1 72 ? -15.931 2.601 -5.577 1.00 76.00 72 ASN A O 1
ATOM 546 N N . ARG A 1 73 ? -13.843 1.828 -5.829 1.00 76.12 73 ARG A N 1
ATOM 547 C CA . ARG A 1 73 ? -14.118 0.461 -5.378 1.00 76.12 73 ARG A CA 1
ATOM 548 C C . ARG A 1 73 ? -13.252 0.120 -4.181 1.00 76.12 73 ARG A C 1
ATOM 550 O O . ARG A 1 73 ? -12.036 0.283 -4.225 1.00 76.12 73 ARG A O 1
ATOM 557 N N . GLU A 1 74 ? -13.880 -0.391 -3.133 1.00 83.31 74 GLU A N 1
ATOM 558 C CA . GLU A 1 74 ? -13.175 -0.958 -1.990 1.00 83.31 74 GLU A CA 1
ATOM 559 C C . GLU A 1 74 ? -12.665 -2.359 -2.320 1.00 83.31 74 GLU A C 1
ATOM 561 O O . GLU A 1 74 ? -13.379 -3.191 -2.885 1.00 83.31 74 GLU A O 1
ATOM 566 N N . THR A 1 75 ? -11.410 -2.614 -1.974 1.00 81.94 75 THR A N 1
ATOM 567 C CA . THR A 1 75 ? -10.716 -3.866 -2.267 1.00 81.94 75 THR A CA 1
ATOM 568 C C . THR A 1 75 ? -9.915 -4.277 -1.043 1.00 81.94 75 THR A C 1
ATOM 570 O O . THR A 1 75 ? -9.248 -3.441 -0.437 1.00 81.94 75 THR A O 1
ATOM 573 N N . THR A 1 76 ? -9.994 -5.547 -0.655 1.00 87.69 76 THR A N 1
ATOM 574 C CA . THR A 1 76 ? -9.309 -6.049 0.542 1.00 87.69 76 THR A CA 1
ATOM 575 C C . THR A 1 76 ? -7.977 -6.682 0.167 1.00 87.69 76 THR A C 1
ATOM 577 O O . THR A 1 76 ? -7.907 -7.561 -0.698 1.00 87.69 76 THR A O 1
ATOM 580 N N . TRP A 1 77 ? -6.921 -6.253 0.848 1.00 90.81 77 TRP A N 1
ATOM 581 C CA . TRP A 1 77 ? -5.546 -6.680 0.618 1.00 90.81 77 TRP A CA 1
ATOM 582 C C . TRP A 1 77 ? -4.922 -7.198 1.897 1.00 90.81 77 TRP A C 1
ATOM 584 O O . TRP A 1 77 ? -5.234 -6.708 2.974 1.00 90.81 77 TRP A O 1
ATOM 594 N N . ARG A 1 78 ? -3.994 -8.146 1.782 1.00 94.69 78 ARG A N 1
ATOM 595 C CA . ARG A 1 78 ? -3.268 -8.687 2.926 1.00 94.69 78 ARG A CA 1
ATOM 596 C C . ARG A 1 78 ? -1.855 -8.133 2.979 1.00 94.69 78 ARG A C 1
ATOM 598 O O . ARG A 1 78 ? -1.096 -8.286 2.020 1.00 94.69 78 ARG A O 1
ATOM 605 N N . VAL A 1 79 ? -1.459 -7.571 4.116 1.00 95.88 79 VAL A N 1
ATOM 606 C CA . VAL A 1 79 ? -0.077 -7.134 4.335 1.00 95.88 79 VAL A CA 1
ATOM 607 C C . VAL A 1 79 ? 0.820 -8.367 4.446 1.00 95.88 79 VAL A C 1
ATOM 609 O O . VAL A 1 79 ? 0.757 -9.121 5.415 1.00 95.88 79 VAL A O 1
ATOM 612 N N . VAL A 1 80 ? 1.675 -8.590 3.449 1.00 95.75 80 VAL A N 1
ATOM 613 C CA . VAL A 1 80 ? 2.616 -9.728 3.414 1.00 95.75 80 VAL A CA 1
ATOM 614 C C . VAL A 1 80 ? 4.041 -9.328 3.787 1.00 95.75 80 VAL A C 1
ATOM 616 O O . VAL A 1 80 ? 4.867 -10.193 4.093 1.00 95.75 80 VAL A O 1
ATOM 619 N N . GLY A 1 81 ? 4.335 -8.028 3.803 1.00 94.62 81 GLY A N 1
ATOM 620 C CA . GLY A 1 81 ? 5.639 -7.516 4.188 1.00 94.62 81 GLY A CA 1
ATOM 621 C C . GLY A 1 81 ? 5.660 -6.014 4.418 1.00 94.62 81 GLY A C 1
ATOM 622 O O . GLY A 1 81 ? 4.815 -5.272 3.919 1.00 94.62 81 GLY A O 1
ATOM 623 N N . ILE A 1 82 ? 6.668 -5.580 5.169 1.00 94.69 82 ILE A N 1
ATOM 624 C CA . ILE A 1 82 ? 6.949 -4.172 5.437 1.00 94.69 82 ILE A CA 1
ATOM 625 C C . ILE A 1 82 ? 8.379 -3.890 5.005 1.00 94.69 82 ILE A C 1
ATOM 627 O O . ILE A 1 82 ? 9.292 -4.635 5.372 1.00 94.69 82 ILE A O 1
ATOM 631 N N . TYR A 1 83 ? 8.578 -2.827 4.235 1.00 93.12 83 TYR A N 1
ATOM 632 C CA . TYR A 1 83 ? 9.897 -2.394 3.799 1.00 93.12 83 TYR A CA 1
ATOM 633 C C . TYR A 1 83 ? 10.287 -1.038 4.377 1.00 93.12 83 TYR A C 1
ATOM 635 O O . TYR A 1 83 ? 9.448 -0.224 4.770 1.00 93.12 83 TYR A O 1
ATOM 643 N N . LYS A 1 84 ? 11.594 -0.778 4.378 1.00 88.00 84 LYS A N 1
ATOM 644 C CA . LYS A 1 84 ? 12.169 0.510 4.744 1.00 88.00 84 LYS A CA 1
ATOM 645 C C . LYS A 1 84 ? 12.862 1.161 3.558 1.00 88.00 84 LYS A C 1
ATOM 647 O O . LYS A 1 84 ? 13.634 0.523 2.843 1.00 88.00 84 LYS A O 1
ATOM 652 N N . MET A 1 85 ? 12.621 2.454 3.405 1.00 83.25 85 MET A N 1
ATOM 653 C CA . MET A 1 85 ? 13.252 3.318 2.418 1.00 83.25 85 MET A CA 1
ATOM 654 C C . MET A 1 85 ? 13.632 4.650 3.066 1.00 83.25 85 MET A C 1
ATOM 656 O O . MET A 1 85 ? 12.914 5.177 3.918 1.00 83.25 85 MET A O 1
ATOM 660 N N . ALA A 1 86 ? 14.797 5.168 2.681 1.00 83.12 86 ALA A N 1
ATOM 661 C CA . ALA A 1 86 ? 15.284 6.463 3.137 1.00 83.12 86 ALA A CA 1
ATOM 662 C C . ALA A 1 86 ? 14.586 7.621 2.404 1.00 83.12 86 ALA A C 1
ATOM 664 O O . ALA A 1 86 ? 13.998 7.437 1.341 1.00 83.12 86 ALA A O 1
ATOM 665 N N . GLY A 1 87 ? 14.688 8.824 2.970 1.00 83.56 87 GLY A N 1
ATOM 666 C CA . GLY A 1 87 ? 14.017 10.018 2.455 1.00 83.56 87 GLY A CA 1
ATOM 667 C C . GLY A 1 87 ? 12.570 10.133 2.931 1.00 83.56 87 GLY A C 1
ATOM 668 O O . GLY A 1 87 ? 12.091 9.304 3.702 1.00 83.56 87 GLY A O 1
ATOM 669 N N . ASN A 1 88 ? 11.882 11.178 2.476 1.00 81.06 88 ASN A N 1
ATOM 670 C CA . ASN A 1 88 ? 10.453 11.384 2.697 1.00 81.06 88 ASN A CA 1
ATOM 671 C C . ASN A 1 88 ? 9.743 11.217 1.357 1.00 81.06 88 ASN A C 1
ATOM 673 O O . ASN A 1 88 ? 10.030 11.959 0.422 1.00 81.06 88 ASN A O 1
ATOM 677 N N . VAL A 1 89 ? 8.839 10.244 1.267 1.00 78.81 89 VAL A N 1
ATOM 678 C CA . VAL A 1 89 ? 8.053 9.987 0.058 1.00 78.81 89 VAL A CA 1
ATOM 679 C C . VAL A 1 89 ? 6.587 10.229 0.377 1.00 78.81 89 VAL A C 1
ATOM 681 O O . VAL A 1 89 ? 6.033 9.591 1.272 1.00 78.81 89 VAL A O 1
ATOM 684 N N . ILE A 1 90 ? 5.996 11.191 -0.329 1.00 83.62 90 ILE A N 1
ATOM 685 C CA . ILE A 1 90 ? 4.606 11.613 -0.174 1.00 83.62 90 ILE A CA 1
ATOM 686 C C . ILE A 1 90 ? 3.978 11.654 -1.580 1.00 83.62 90 ILE A C 1
ATOM 688 O O . ILE A 1 90 ? 4.518 12.349 -2.443 1.00 83.62 90 ILE A O 1
ATOM 692 N N . PRO A 1 91 ? 2.870 10.932 -1.828 1.00 85.56 91 PRO A N 1
ATOM 693 C CA . PRO A 1 91 ? 2.215 10.012 -0.894 1.00 85.56 91 PRO A CA 1
ATOM 694 C C . PRO A 1 91 ? 3.061 8.742 -0.644 1.00 85.56 91 PRO A C 1
ATOM 696 O O . PRO A 1 91 ? 3.884 8.383 -1.492 1.00 85.56 91 PRO A O 1
ATOM 699 N N . PRO A 1 92 ? 2.880 8.042 0.495 1.00 90.25 92 PRO A N 1
ATOM 700 C CA . PRO A 1 92 ? 3.524 6.756 0.745 1.00 90.25 92 PRO A CA 1
ATOM 701 C C . PRO A 1 92 ? 3.326 5.763 -0.404 1.00 90.25 92 PRO A C 1
ATOM 703 O O . PRO A 1 92 ? 2.261 5.702 -1.018 1.00 90.25 92 PRO A O 1
ATOM 706 N N . ILE A 1 93 ? 4.349 4.955 -0.678 1.00 87.75 93 ILE A N 1
ATOM 707 C CA . ILE A 1 93 ? 4.305 3.934 -1.728 1.00 87.75 93 ILE A CA 1
ATOM 708 C C . ILE A 1 93 ? 3.905 2.586 -1.126 1.00 87.75 93 ILE A C 1
ATOM 710 O O . ILE A 1 93 ? 4.429 2.167 -0.091 1.00 87.75 93 ILE A O 1
ATOM 714 N N . VAL A 1 94 ? 3.006 1.888 -1.818 1.00 90.69 94 VAL A N 1
ATOM 715 C CA . VAL A 1 94 ? 2.669 0.488 -1.554 1.00 90.69 94 VAL A CA 1
ATOM 716 C C . VAL A 1 94 ? 2.874 -0.342 -2.814 1.00 90.69 94 VAL A C 1
ATOM 718 O O . VAL A 1 94 ? 2.674 0.137 -3.935 1.00 90.69 94 VAL A O 1
ATOM 721 N N . TYR A 1 95 ? 3.275 -1.596 -2.629 1.00 90.06 95 TYR A N 1
ATOM 722 C CA . TYR A 1 95 ? 3.520 -2.529 -3.720 1.00 90.06 95 TYR A CA 1
ATOM 723 C C . TYR A 1 95 ? 2.508 -3.660 -3.718 1.00 90.06 95 TYR A C 1
ATOM 725 O O . TYR A 1 95 ? 2.195 -4.221 -2.668 1.00 90.06 95 TYR A O 1
ATOM 733 N N . THR A 1 96 ? 2.059 -4.039 -4.907 1.00 88.69 96 THR A N 1
ATOM 734 C CA . THR A 1 96 ? 1.220 -5.219 -5.112 1.00 88.69 96 THR A CA 1
ATOM 735 C C . THR A 1 96 ? 1.561 -5.927 -6.424 1.00 88.69 96 THR A C 1
ATOM 737 O O . THR A 1 96 ? 2.418 -5.463 -7.175 1.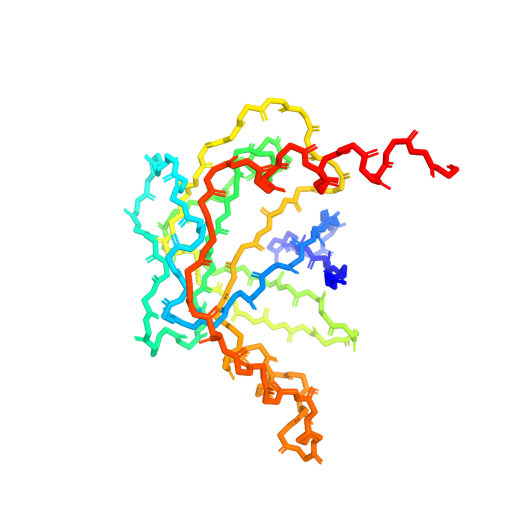00 88.69 96 THR A O 1
ATOM 740 N N . ASN A 1 97 ? 0.935 -7.069 -6.698 1.00 84.44 97 ASN A N 1
ATOM 741 C CA . ASN A 1 97 ? 1.095 -7.761 -7.964 1.00 84.44 97 ASN A CA 1
ATOM 742 C C . ASN A 1 97 ? 0.230 -7.101 -9.060 1.00 84.44 97 ASN A C 1
ATOM 744 O O . ASN A 1 97 ? -0.977 -6.910 -8.892 1.00 84.44 97 ASN A O 1
ATOM 748 N N . TYR A 1 98 ? 0.855 -6.783 -10.199 1.00 78.38 98 TYR A N 1
ATOM 749 C CA . TYR A 1 98 ? 0.179 -6.278 -11.395 1.00 78.38 98 TYR A CA 1
ATOM 750 C C . TYR A 1 98 ? -0.952 -7.190 -11.864 1.00 78.38 98 TYR A C 1
ATOM 752 O O . TYR A 1 98 ? -2.052 -6.706 -12.125 1.00 78.38 98 TYR A O 1
ATOM 760 N N . GLU A 1 99 ? -0.709 -8.502 -11.924 1.00 75.00 99 GLU A N 1
ATOM 761 C CA . GLU A 1 99 ? -1.676 -9.452 -12.471 1.00 75.00 99 GLU A CA 1
ATOM 762 C C . GLU A 1 99 ? -2.993 -9.436 -11.689 1.00 75.00 99 GLU A C 1
ATOM 764 O O . GLU A 1 99 ? -4.071 -9.479 -12.283 1.00 75.00 99 GLU A O 1
ATOM 769 N N . TYR A 1 100 ? -2.924 -9.321 -10.363 1.00 78.25 100 TYR A N 1
ATOM 770 C CA . TYR A 1 100 ? -4.124 -9.235 -9.541 1.00 78.25 100 TYR A CA 1
ATOM 771 C C . TYR A 1 100 ? -4.747 -7.839 -9.558 1.00 78.25 100 TYR A C 1
ATOM 773 O O . TYR A 1 100 ? -5.966 -7.731 -9.693 1.00 78.25 100 TYR A O 1
ATOM 781 N N . LEU A 1 101 ? -3.946 -6.767 -9.515 1.00 78.94 101 LEU A N 1
ATOM 782 C CA . LEU A 1 101 ? -4.470 -5.402 -9.623 1.00 78.94 101 LEU A CA 1
ATOM 783 C C . LEU A 1 101 ? -5.285 -5.207 -10.915 1.00 78.94 101 LEU A C 1
ATOM 785 O O . LEU A 1 101 ? -6.376 -4.636 -10.872 1.00 78.94 101 LEU A O 1
ATOM 789 N N . SER A 1 102 ? -4.808 -5.729 -12.050 1.00 76.12 102 SER A N 1
ATOM 790 C CA . SER A 1 102 ? -5.527 -5.673 -13.330 1.00 76.12 102 SER A CA 1
ATOM 791 C C . SER A 1 102 ? -6.854 -6.439 -13.307 1.00 76.12 102 SER A C 1
ATOM 793 O O . SER A 1 102 ? -7.841 -5.971 -13.881 1.00 76.12 102 SER A O 1
ATOM 795 N N . ARG A 1 103 ? -6.917 -7.586 -12.611 1.00 76.00 103 ARG A N 1
ATOM 796 C CA . ARG A 1 103 ? -8.175 -8.330 -12.412 1.00 76.00 103 ARG A CA 1
ATOM 797 C C . ARG A 1 103 ? -9.166 -7.529 -11.572 1.00 76.00 103 ARG A C 1
ATOM 799 O O . ARG A 1 103 ? -10.320 -7.382 -11.964 1.00 76.00 103 ARG A O 1
ATOM 806 N N . VAL A 1 104 ? -8.704 -6.964 -10.457 1.00 74.38 104 VAL A N 1
ATOM 807 C CA . VAL A 1 104 ? -9.522 -6.163 -9.532 1.00 74.38 104 VAL A CA 1
ATOM 808 C C . VAL A 1 104 ? -10.098 -4.913 -10.207 1.00 74.38 104 VAL A C 1
ATOM 810 O O . VAL A 1 104 ? -11.266 -4.572 -10.008 1.00 74.38 104 VAL A O 1
ATOM 813 N N . ARG A 1 105 ? -9.317 -4.255 -11.071 1.00 71.81 105 ARG A N 1
ATOM 814 C CA . ARG A 1 105 ? -9.763 -3.079 -11.840 1.00 71.81 105 ARG A CA 1
ATOM 815 C C . ARG A 1 105 ? -10.680 -3.423 -13.020 1.00 71.81 105 ARG A C 1
ATOM 817 O O . ARG A 1 105 ? -11.138 -2.521 -13.715 1.00 71.81 105 ARG A O 1
ATOM 824 N N . ASN A 1 106 ? -11.005 -4.704 -13.225 1.00 63.44 106 ASN A N 1
ATOM 825 C CA . ASN A 1 106 ? -11.807 -5.190 -14.349 1.00 63.44 106 ASN A CA 1
ATOM 826 C C . ASN A 1 106 ? -11.202 -4.800 -15.716 1.00 63.44 106 ASN A C 1
ATOM 828 O O . ASN A 1 106 ? -11.920 -4.625 -16.699 1.00 63.44 106 ASN A O 1
ATOM 832 N N . GLU A 1 107 ? -9.871 -4.666 -15.778 1.00 53.16 107 GLU A N 1
ATOM 833 C CA . GLU A 1 107 ? -9.107 -4.338 -16.992 1.00 53.16 107 GLU A CA 1
ATOM 834 C C . GLU A 1 107 ? -8.773 -5.588 -17.828 1.00 53.16 107 GLU A C 1
ATOM 836 O O . GLU A 1 107 ? -7.996 -5.509 -18.776 1.00 53.16 107 GLU A O 1
ATOM 841 N N . ILE A 1 108 ? -9.384 -6.739 -17.518 1.00 44.53 108 ILE A N 1
ATOM 842 C CA . ILE A 1 108 ? -9.164 -8.024 -18.208 1.00 44.53 108 ILE A CA 1
ATOM 843 C C . ILE A 1 108 ? -9.489 -7.932 -19.718 1.00 44.53 108 ILE A C 1
ATOM 845 O O . ILE A 1 108 ? -8.864 -8.633 -20.507 1.00 44.53 108 ILE A O 1
ATOM 849 N N . ASP A 1 109 ? -10.357 -7.003 -20.139 1.00 35.72 109 ASP A N 1
ATOM 850 C CA . ASP A 1 109 ? -10.687 -6.754 -21.557 1.00 35.72 109 ASP A CA 1
ATOM 851 C C . ASP A 1 109 ? -9.889 -5.614 -22.226 1.00 35.72 109 ASP A C 1
ATOM 853 O O . ASP A 1 109 ? -10.112 -5.291 -23.395 1.00 35.72 109 ASP A O 1
ATOM 857 N N . ARG A 1 110 ? -8.920 -4.995 -21.536 1.00 38.66 110 ARG A N 1
ATOM 858 C CA . ARG A 1 110 ? -7.968 -4.053 -22.151 1.00 38.66 110 ARG A CA 1
ATOM 859 C C . ARG A 1 110 ? -6.571 -4.654 -22.139 1.00 38.66 110 ARG A C 1
ATOM 861 O O . ARG A 1 110 ? -5.720 -4.308 -21.326 1.00 38.66 110 ARG A O 1
ATOM 868 N N . VAL A 1 111 ? -6.312 -5.520 -23.118 1.00 41.09 111 VAL A N 1
ATOM 869 C CA . VAL A 1 111 ? -4.949 -5.855 -23.550 1.00 41.09 111 VAL A CA 1
ATOM 870 C C . VAL A 1 111 ? -4.235 -4.551 -23.910 1.00 41.09 111 VAL A C 1
ATOM 872 O O . VAL A 1 111 ? -4.464 -3.995 -24.980 1.00 41.09 111 VAL A O 1
ATOM 875 N N . SER A 1 112 ? -3.406 -4.012 -23.018 1.00 33.84 112 SER A N 1
ATOM 876 C CA . SER A 1 112 ? -2.571 -2.835 -23.301 1.00 33.84 112 SER A CA 1
ATOM 877 C C . SER A 1 112 ? -1.406 -2.730 -22.318 1.00 33.84 112 SER A C 1
ATOM 879 O O . SER A 1 112 ? -1.358 -1.840 -21.475 1.00 33.84 112 SER A O 1
ATOM 881 N N . ASN A 1 113 ? -0.465 -3.668 -22.409 1.00 32.94 113 ASN A N 1
ATOM 882 C CA . ASN A 1 113 ? 0.940 -3.364 -22.700 1.00 32.94 113 ASN A CA 1
ATOM 883 C C . ASN A 1 113 ? 1.778 -4.622 -22.491 1.00 32.94 113 ASN A C 1
ATOM 885 O O . ASN A 1 113 ? 2.275 -4.912 -21.405 1.00 32.94 113 ASN A O 1
ATOM 889 N N . LEU A 1 114 ? 1.978 -5.344 -23.590 1.00 31.91 114 LEU A N 1
ATOM 890 C CA . LEU A 1 114 ? 3.086 -6.270 -23.728 1.00 31.91 114 LEU A CA 1
ATOM 891 C C . LEU A 1 114 ? 4.376 -5.431 -23.695 1.00 31.91 114 LEU A C 1
ATOM 893 O O . LEU A 1 114 ? 4.820 -4.918 -24.721 1.00 31.91 114 LEU A O 1
ATOM 897 N N . ARG A 1 115 ? 4.959 -5.202 -22.513 1.00 34.94 115 ARG A N 1
ATOM 898 C CA . ARG A 1 115 ? 6.287 -4.588 -22.431 1.00 34.94 115 ARG A CA 1
ATOM 899 C C . ARG A 1 115 ? 7.315 -5.698 -22.567 1.00 34.94 115 ARG A C 1
ATOM 901 O O . ARG A 1 115 ? 7.614 -6.402 -21.610 1.00 34.94 115 ARG A O 1
ATOM 908 N N . VAL A 1 116 ? 7.844 -5.841 -23.777 1.00 30.30 116 VAL A N 1
ATOM 909 C CA . VAL A 1 116 ? 9.034 -6.649 -24.036 1.00 30.30 116 VAL A CA 1
ATOM 910 C C . VAL A 1 116 ? 10.170 -6.081 -23.183 1.00 30.30 116 VAL A C 1
ATOM 912 O O . VAL A 1 116 ? 10.600 -4.943 -23.379 1.00 30.30 116 VAL A O 1
ATOM 915 N N . VAL A 1 117 ? 10.622 -6.853 -22.198 1.00 31.25 117 VAL A N 1
ATOM 916 C CA . VAL A 1 117 ? 11.837 -6.558 -21.438 1.00 31.25 117 VAL A CA 1
ATOM 917 C C . VAL A 1 117 ? 13.006 -7.104 -22.250 1.00 31.25 117 VAL A C 1
ATOM 919 O O . VAL A 1 117 ? 13.314 -8.289 -22.199 1.00 31.25 117 VAL A O 1
ATOM 922 N N . THR A 1 118 ? 13.646 -6.247 -23.040 1.00 25.67 118 THR A N 1
ATOM 923 C CA . THR A 1 118 ? 14.967 -6.539 -23.606 1.00 25.67 118 THR A CA 1
ATOM 924 C C . THR A 1 118 ? 16.036 -6.156 -22.583 1.00 25.67 118 THR A C 1
ATOM 926 O O . THR A 1 118 ? 16.178 -4.980 -22.250 1.00 25.67 118 THR A O 1
ATOM 929 N N . SER A 1 119 ? 16.781 -7.139 -22.075 1.00 30.66 119 SER A N 1
ATOM 930 C CA . SER A 1 119 ? 18.064 -6.919 -21.388 1.00 30.66 119 SER A CA 1
ATOM 931 C C . SER A 1 119 ? 19.175 -6.584 -22.398 1.00 30.66 119 SER A C 1
ATOM 933 O O . SER A 1 119 ? 19.049 -6.984 -23.558 1.00 30.66 119 SER A O 1
ATOM 935 N N . PRO A 1 120 ? 20.287 -5.937 -21.990 1.00 39.66 120 PRO A N 1
ATOM 936 C CA . PRO A 1 120 ? 20.670 -5.525 -20.633 1.00 39.66 120 PRO A CA 1
ATOM 937 C C . PRO A 1 120 ? 20.742 -3.993 -20.486 1.00 39.66 120 PRO A C 1
ATOM 939 O O . PRO A 1 120 ? 20.979 -3.294 -21.469 1.00 39.66 120 PRO A O 1
ATOM 942 N N . GLN A 1 121 ? 20.585 -3.440 -19.276 1.00 37.50 121 GLN A N 1
ATOM 943 C CA . GLN A 1 121 ? 21.061 -2.072 -19.049 1.00 37.50 121 GLN A CA 1
ATOM 944 C C . GLN A 1 121 ? 21.437 -1.781 -17.599 1.00 37.50 121 GLN A C 1
ATOM 946 O O . GLN A 1 121 ? 20.631 -1.847 -16.672 1.00 37.50 121 GLN A O 1
ATOM 951 N N . ASP A 1 122 ? 22.716 -1.456 -17.484 1.00 36.12 122 ASP A N 1
ATOM 952 C CA . ASP A 1 122 ? 23.528 -1.361 -16.290 1.00 36.12 122 ASP A CA 1
ATOM 953 C C . ASP A 1 122 ? 23.313 -0.029 -15.549 1.00 36.12 122 ASP A C 1
ATOM 955 O O . ASP A 1 122 ? 22.654 0.897 -16.040 1.00 36.12 122 ASP A O 1
ATOM 959 N N . GLY A 1 123 ? 23.884 0.062 -14.343 1.00 32.88 123 GLY A N 1
ATOM 960 C CA . GLY A 1 123 ? 23.645 1.081 -13.306 1.00 32.88 123 GLY A CA 1
ATOM 961 C C . GLY A 1 123 ? 23.755 2.564 -13.697 1.00 32.88 123 GLY A C 1
ATOM 962 O O . GLY A 1 123 ? 23.340 3.414 -12.918 1.00 32.88 123 GLY A O 1
ATOM 963 N N . ALA A 1 124 ? 24.204 2.904 -14.905 1.00 37.41 124 ALA A N 1
ATOM 964 C CA . ALA A 1 124 ? 24.253 4.281 -15.407 1.00 37.41 124 ALA A CA 1
ATOM 965 C C . ALA A 1 124 ? 22.874 4.872 -15.794 1.00 37.41 124 ALA A C 1
ATOM 967 O O . ALA A 1 124 ? 22.774 6.045 -16.155 1.00 37.41 124 ALA A O 1
ATOM 968 N N . THR A 1 125 ? 21.788 4.087 -15.751 1.00 42.34 125 THR A N 1
ATOM 969 C CA . THR A 1 125 ? 20.444 4.559 -16.158 1.00 42.34 125 THR A CA 1
ATOM 970 C C . THR A 1 125 ? 19.555 4.995 -14.989 1.00 42.34 125 THR A C 1
ATOM 972 O O . THR A 1 125 ? 18.651 5.806 -15.194 1.00 42.34 125 THR A O 1
ATOM 975 N N . GLN A 1 126 ? 19.836 4.559 -13.756 1.00 40.53 126 GLN A N 1
ATOM 976 C CA . GLN A 1 126 ? 19.059 4.991 -12.582 1.00 40.53 126 GLN A CA 1
ATOM 977 C C . GLN A 1 126 ? 19.233 6.491 -12.291 1.00 40.53 126 GLN A C 1
ATOM 979 O O . GLN A 1 126 ? 18.274 7.166 -11.926 1.00 40.53 126 GLN A O 1
ATOM 984 N N . GLU A 1 127 ? 20.416 7.040 -12.567 1.00 36.84 127 GLU A N 1
ATOM 985 C CA . GLU A 1 127 ? 20.712 8.461 -12.359 1.00 36.84 127 GLU A CA 1
ATOM 986 C C . GLU A 1 127 ? 20.023 9.375 -13.395 1.00 36.84 127 GLU A C 1
ATOM 988 O O . GLU A 1 127 ? 19.692 10.522 -13.096 1.00 36.84 127 GLU A O 1
ATOM 993 N N . ARG A 1 128 ? 19.715 8.864 -14.600 1.00 38.28 128 ARG A N 1
ATOM 994 C CA . ARG A 1 128 ? 19.011 9.636 -15.644 1.00 38.28 128 ARG A CA 1
ATOM 995 C C . ARG A 1 128 ? 17.512 9.770 -15.403 1.00 38.28 128 ARG A C 1
ATOM 997 O O . ARG A 1 128 ? 16.948 10.784 -15.793 1.00 38.28 128 ARG A O 1
ATOM 1004 N N . VAL A 1 129 ? 16.868 8.787 -14.773 1.00 43.59 129 VAL A N 1
ATOM 1005 C CA . VAL A 1 129 ? 15.426 8.873 -14.473 1.00 43.59 129 VAL A CA 1
ATOM 1006 C C . VAL A 1 129 ? 15.177 9.816 -13.296 1.00 43.59 129 VAL A C 1
ATOM 1008 O O . VAL A 1 129 ? 14.236 10.600 -13.349 1.00 43.59 129 VAL A O 1
ATOM 1011 N N . ALA A 1 130 ? 16.068 9.821 -12.297 1.00 36.97 130 ALA A N 1
ATOM 1012 C CA . ALA A 1 130 ? 16.042 10.814 -11.224 1.00 36.97 130 ALA A CA 1
ATOM 1013 C C . ALA A 1 130 ? 16.270 12.241 -11.762 1.00 36.97 130 ALA A C 1
ATOM 1015 O O . ALA A 1 130 ? 15.494 13.139 -11.455 1.00 36.97 130 ALA A O 1
ATOM 1016 N N . LYS A 1 131 ? 17.257 12.440 -12.651 1.00 35.53 131 LYS A N 1
ATOM 1017 C CA . LYS A 1 131 ? 17.528 13.761 -13.253 1.00 35.53 131 LYS A CA 1
ATOM 1018 C C . LYS A 1 131 ? 16.481 14.247 -14.259 1.00 35.53 131 LYS A C 1
ATOM 1020 O O . LYS A 1 131 ? 16.376 15.449 -14.467 1.00 35.53 131 LYS A O 1
ATOM 1025 N N . ALA A 1 132 ? 15.708 13.360 -14.884 1.00 40.09 132 ALA A N 1
ATOM 1026 C CA . ALA A 1 132 ? 14.650 13.761 -15.817 1.00 40.09 132 ALA A CA 1
ATOM 1027 C C . ALA A 1 132 ? 13.361 14.230 -15.117 1.00 40.09 132 ALA A C 1
ATOM 1029 O O . ALA A 1 132 ? 12.508 14.824 -15.767 1.00 40.09 132 ALA A O 1
ATOM 1030 N N . LEU A 1 133 ? 13.218 13.981 -13.810 1.00 39.72 133 LEU A N 1
ATOM 1031 C CA . LEU A 1 133 ? 12.073 14.423 -13.006 1.00 39.72 133 LEU A CA 1
ATOM 1032 C C . LEU A 1 133 ? 12.314 15.761 -12.280 1.00 39.72 133 LEU A C 1
ATOM 1034 O O . LEU A 1 133 ? 11.366 16.323 -11.747 1.00 39.72 133 LEU A O 1
ATOM 1038 N N . GLU A 1 134 ? 13.542 16.291 -12.286 1.00 38.00 134 GLU A N 1
ATOM 1039 C CA . GLU A 1 134 ? 13.885 17.599 -11.689 1.00 38.00 134 GLU A CA 1
ATOM 1040 C C . GLU A 1 134 ? 13.936 18.757 -12.701 1.00 38.00 134 GLU A C 1
ATOM 1042 O O . GLU A 1 134 ? 14.205 19.895 -12.324 1.00 38.00 134 GLU A O 1
ATOM 1047 N N . ALA A 1 135 ? 13.670 18.502 -13.983 1.00 34.53 135 ALA A N 1
ATOM 1048 C CA . ALA A 1 135 ? 13.616 19.546 -15.002 1.00 34.53 135 ALA A CA 1
ATOM 1049 C C . ALA A 1 135 ? 12.298 19.486 -15.781 1.00 34.53 135 ALA A C 1
ATOM 1051 O O . ALA A 1 135 ? 12.261 19.047 -16.931 1.00 34.53 135 ALA A O 1
ATOM 1052 N N . THR A 1 136 ? 11.208 19.937 -15.161 1.00 33.28 136 THR A N 1
ATOM 1053 C CA . THR A 1 136 ? 10.092 20.595 -15.861 1.00 33.28 136 THR A CA 1
ATOM 1054 C C . THR A 1 136 ? 9.459 21.622 -14.936 1.00 33.28 136 THR A C 1
ATOM 1056 O O . THR A 1 136 ? 9.223 21.275 -13.760 1.00 33.28 136 THR A O 1
#

Secondary structure (DSSP, 8-state):
-EEEEEE-TTSS-EEEEEEE---TT--S---EEEEE----TT-SSEEEEEHHHHHH-TT--TT-EEEEEETTEEEEEEEEEEEE-SS--SSPEEEE-HHHHHHHTTGGG-------------GGGHHHHHHHSS--

pLDDT: mean 73.66, std 21.67, range [25.67, 96.25]

Foldseek 3Di:
DFWKWWADPVRPDTAIEDEDADAQPDPPDDFAWPDADDDHPPPQQEKEFEPLVCVVVVVDDQQDWIWMQGPNDTDIHGYRTYGYDDDHDPPGYMYDHPVNVCVVVVVPVPPPDPPPDDDDDDDPVVVVVVVVVVPD

Sequence (136 aa):
MSVAEVLSDDKSTAVQVAIYAPPAESTLIKPTMTAGRWLRPGDENGLVIGNHLIKERPDLQVGDEVVIQIDNRETTWRVVGIYKMAGNVIPPIVYTNYEYLSRVRNEIDRVSNLRVVTSPQDGATQERVAKALEAT